Protein AF-A0A3D9C111-F1 (afdb_monomer_lite)

Secondary structure (DSSP, 8-state):
----------S------------SS-HHHHHHHHHH-HHHHHHHHHHHHHHHHHHS---HHHHHHHHHHHHHHHHHH--HHHHHHHHHHHHTHHHHHHTTTSHHHHHHHHHHHHHHHHHHHHTTT---HHHHHHHHHHHH-

Structure (mmCIF, N/CA/C/O backbone):
data_AF-A0A3D9C111-F1
#
_entry.id   AF-A0A3D9C111-F1
#
loop_
_atom_site.group_PDB
_atom_site.id
_atom_site.type_symbol
_atom_site.label_atom_id
_atom_site.label_alt_id
_atom_site.label_comp_id
_atom_site.label_asym_id
_atom_site.label_entity_id
_atom_site.label_seq_id
_atom_site.pdbx_PDB_ins_code
_atom_site.Cartn_x
_atom_site.Cartn_y
_atom_site.Cartn_z
_atom_site.occupancy
_atom_site.B_iso_or_equiv
_atom_site.auth_seq_id
_atom_site.auth_comp_id
_atom_site.auth_asym_id
_atom_site.auth_atom_id
_atom_site.pdbx_PDB_model_num
ATOM 1 N N . MET A 1 1 ? 1.706 7.505 7.720 1.00 29.81 1 MET A N 1
ATOM 2 C CA . MET A 1 1 ? 1.479 8.102 9.049 1.00 29.81 1 MET A CA 1
ATOM 3 C C . MET A 1 1 ? 2.793 7.981 9.800 1.00 29.81 1 MET A C 1
ATOM 5 O O . MET A 1 1 ? 3.227 6.867 10.049 1.00 29.81 1 MET A O 1
ATOM 9 N N . VAL A 1 2 ? 3.506 9.095 9.975 1.00 30.48 2 VAL A N 1
ATOM 10 C CA . VAL A 1 2 ? 4.795 9.136 10.681 1.00 30.48 2 VAL A CA 1
ATOM 11 C C . VAL A 1 2 ? 4.464 9.362 12.149 1.00 30.48 2 VAL A C 1
ATOM 13 O O . VAL A 1 2 ? 3.958 10.425 12.491 1.00 30.48 2 VAL A O 1
ATOM 16 N N . VAL A 1 3 ? 4.684 8.357 12.993 1.00 36.41 3 VAL A N 1
ATOM 17 C CA . VAL A 1 3 ? 4.663 8.548 14.446 1.00 36.41 3 VAL A CA 1
ATOM 18 C C . VAL A 1 3 ? 6.035 9.108 14.811 1.00 36.41 3 VAL A C 1
ATOM 20 O O . VAL A 1 3 ? 7.042 8.411 14.711 1.00 36.41 3 VAL A O 1
ATOM 23 N N . LEU A 1 4 ? 6.084 10.402 15.122 1.00 32.72 4 LEU A N 1
ATOM 24 C CA . LEU A 1 4 ? 7.260 11.042 15.699 1.00 32.72 4 LEU A CA 1
ATOM 25 C C . LEU A 1 4 ? 7.262 10.719 17.196 1.00 32.72 4 LEU A C 1
ATOM 27 O O . LEU A 1 4 ? 6.475 11.294 17.942 1.00 32.72 4 LEU A O 1
ATOM 31 N N . CYS A 1 5 ? 8.132 9.814 17.640 1.00 36.78 5 CYS A N 1
ATOM 32 C CA . CYS A 1 5 ? 8.465 9.720 19.059 1.00 36.78 5 CYS A CA 1
ATOM 33 C C . CYS A 1 5 ? 9.466 10.836 19.372 1.00 36.78 5 CYS A C 1
ATOM 35 O O . CYS A 1 5 ? 10.626 10.784 18.962 1.00 36.78 5 CYS A O 1
ATOM 37 N N . TYR A 1 6 ? 8.982 11.884 20.034 1.00 29.14 6 TYR A N 1
ATOM 38 C CA . TYR A 1 6 ? 9.796 12.970 20.564 1.00 29.14 6 TYR A CA 1
ATOM 39 C C . TYR A 1 6 ? 10.447 12.472 21.860 1.00 29.14 6 TYR A C 1
ATOM 41 O O . TYR A 1 6 ? 9.760 12.297 22.863 1.00 29.14 6 TYR A O 1
ATOM 49 N N . ASN A 1 7 ? 11.754 12.204 21.850 1.00 33.66 7 ASN A N 1
ATOM 50 C CA . ASN A 1 7 ? 12.485 11.917 23.083 1.00 33.66 7 ASN A CA 1
ATOM 51 C C . ASN A 1 7 ? 12.872 13.239 23.749 1.00 33.66 7 ASN A C 1
ATOM 53 O O . ASN A 1 7 ? 13.718 13.977 23.245 1.00 33.66 7 ASN A O 1
ATOM 57 N N . ASN A 1 8 ? 12.254 13.522 24.894 1.00 39.31 8 ASN A N 1
ATOM 58 C CA . ASN A 1 8 ? 12.744 14.527 25.827 1.00 39.31 8 ASN A CA 1
ATOM 59 C C . ASN A 1 8 ? 13.981 13.969 26.541 1.00 39.31 8 ASN A C 1
ATOM 61 O O . ASN A 1 8 ? 13.885 13.157 27.458 1.00 39.31 8 ASN A O 1
ATOM 65 N N . SER A 1 9 ? 15.160 14.412 26.120 1.00 31.44 9 SER A N 1
ATOM 66 C CA . SER A 1 9 ? 16.384 14.350 26.919 1.00 31.44 9 SER A CA 1
ATOM 67 C C . SER A 1 9 ? 17.125 15.673 26.713 1.00 31.44 9 SER A C 1
ATOM 69 O O . SER A 1 9 ? 17.350 16.062 25.564 1.00 31.44 9 SER A O 1
ATOM 71 N N . PRO A 1 10 ? 17.452 16.421 27.781 1.00 39.56 10 PRO A N 1
ATOM 72 C CA . PRO A 1 10 ? 18.010 17.752 27.651 1.00 39.56 10 PRO A CA 1
ATOM 73 C C . PRO A 1 10 ? 19.509 17.605 27.426 1.00 39.56 10 PRO A C 1
ATOM 75 O O . PRO A 1 10 ? 20.239 17.317 28.365 1.00 39.56 10 PRO A O 1
ATOM 78 N N . THR A 1 11 ? 19.967 17.728 26.183 1.00 35.84 11 THR A N 1
ATOM 79 C CA . THR A 1 11 ? 21.248 18.355 25.798 1.00 35.84 11 THR A CA 1
ATOM 80 C C . THR A 1 11 ? 21.553 18.076 24.326 1.00 35.84 11 THR A C 1
ATOM 82 O O . THR A 1 11 ? 21.422 16.958 23.844 1.00 35.84 11 THR A O 1
ATOM 85 N N . SER A 1 12 ? 22.029 19.120 23.640 1.00 29.19 12 SER A N 1
ATOM 86 C CA . SER A 1 12 ? 22.631 19.098 22.300 1.00 29.19 12 SER A CA 1
ATOM 87 C C . SER A 1 12 ? 21.677 18.969 21.101 1.00 29.19 12 SER A C 1
ATOM 89 O O . SER A 1 12 ? 21.315 17.897 20.621 1.00 29.19 12 SER A O 1
ATOM 91 N N . PHE A 1 13 ? 21.332 20.142 20.569 1.00 41.03 13 PHE A N 1
ATOM 92 C CA . PHE A 1 13 ? 20.738 20.365 19.256 1.00 41.03 13 PHE A CA 1
ATOM 93 C C . PHE A 1 13 ? 21.649 19.791 18.153 1.00 41.03 13 PHE A C 1
ATOM 95 O O . PHE A 1 13 ? 22.727 20.312 17.870 1.00 41.03 13 PHE A O 1
ATOM 102 N N . SER A 1 14 ? 21.207 18.739 17.470 1.00 29.94 14 SER A N 1
ATOM 103 C CA . SER A 1 14 ? 21.714 18.405 16.139 1.00 29.94 14 SER A CA 1
ATOM 104 C C . SER A 1 14 ? 20.597 17.807 15.300 1.00 29.94 14 SER A C 1
ATOM 106 O O . SER A 1 14 ? 20.197 16.658 15.467 1.00 29.94 14 SER A O 1
ATOM 108 N N . HIS A 1 15 ? 20.091 18.633 14.382 1.00 37.97 15 HIS A N 1
ATOM 109 C CA . HIS A 1 15 ? 19.157 18.265 13.325 1.00 37.97 15 HIS A CA 1
ATOM 110 C C . HIS A 1 15 ? 19.747 17.131 12.477 1.00 37.97 15 HIS A C 1
ATOM 112 O O . HIS A 1 15 ? 20.460 17.360 11.500 1.00 37.97 15 HIS A O 1
ATOM 118 N N . ARG A 1 16 ? 19.427 15.885 12.820 1.00 33.41 16 ARG A N 1
ATOM 119 C CA . ARG A 1 16 ? 19.636 14.750 11.927 1.00 33.41 16 ARG A CA 1
ATOM 120 C C . ARG A 1 16 ? 18.339 13.961 11.825 1.00 33.41 16 ARG A C 1
ATOM 122 O O . ARG A 1 16 ? 18.046 13.093 12.637 1.00 33.41 16 ARG A O 1
ATOM 129 N N . LEU A 1 17 ? 17.562 14.307 10.797 1.00 34.00 17 LEU A N 1
ATOM 130 C CA . LEU A 1 17 ? 16.403 13.561 10.310 1.00 34.00 17 LEU A CA 1
ATOM 131 C C . LEU A 1 17 ? 16.852 12.151 9.904 1.00 34.00 17 LEU A C 1
ATOM 133 O O . LEU A 1 17 ? 17.206 11.900 8.752 1.00 34.00 17 LEU A O 1
ATOM 137 N N . PHE A 1 18 ? 16.870 11.224 10.855 1.00 32.41 18 PHE A N 1
ATOM 138 C CA . PHE A 1 18 ? 17.082 9.817 10.556 1.00 32.41 18 PHE A CA 1
ATOM 139 C C . PHE A 1 18 ? 15.758 9.181 10.138 1.00 32.41 18 PHE A C 1
ATOM 141 O O . PHE A 1 18 ? 14.947 8.741 10.945 1.00 32.41 18 PHE A O 1
ATOM 148 N N . TYR A 1 19 ? 15.556 9.132 8.824 1.00 33.22 19 TYR A N 1
ATOM 149 C CA . TYR A 1 19 ? 14.533 8.322 8.179 1.00 33.22 19 TYR A CA 1
ATOM 150 C C . TYR A 1 19 ? 14.951 6.848 8.250 1.00 33.22 19 TYR A C 1
ATOM 152 O O . TYR A 1 19 ? 15.648 6.361 7.362 1.00 33.22 19 TYR A O 1
ATOM 160 N N . LYS A 1 20 ? 14.583 6.143 9.323 1.00 42.34 20 LYS A N 1
ATOM 161 C CA . LYS A 1 20 ? 14.673 4.677 9.409 1.00 42.34 20 LYS A CA 1
ATOM 162 C C . LYS A 1 20 ? 13.802 4.169 10.555 1.00 42.34 20 LYS A C 1
ATOM 164 O O . LYS A 1 20 ? 14.127 4.401 11.710 1.00 42.34 20 LYS A O 1
ATOM 169 N N . SER A 1 21 ? 12.756 3.411 10.241 1.00 36.97 21 SER A N 1
ATOM 170 C CA . SER A 1 21 ? 12.213 2.434 11.189 1.00 36.97 21 SER A CA 1
ATOM 171 C C . SER A 1 21 ? 11.437 1.329 10.465 1.00 36.97 21 SER A C 1
ATOM 173 O O . SER A 1 21 ? 10.218 1.333 10.324 1.00 36.97 21 SER A O 1
ATOM 175 N N . THR A 1 22 ? 12.170 0.304 10.032 1.00 36.31 22 THR A N 1
ATOM 176 C CA . THR A 1 22 ? 11.692 -1.071 10.199 1.00 36.31 22 THR A CA 1
ATOM 177 C C . THR A 1 22 ? 11.622 -1.318 11.702 1.00 36.31 22 THR A C 1
ATOM 179 O O . THR A 1 22 ? 12.642 -1.542 12.346 1.00 36.31 22 THR A O 1
ATOM 182 N N . ILE A 1 23 ? 10.427 -1.186 12.276 1.00 49.59 23 ILE A N 1
ATOM 183 C CA . ILE A 1 23 ? 10.169 -1.462 13.691 1.00 49.59 23 ILE A CA 1
ATOM 184 C C . ILE A 1 23 ? 10.138 -2.984 13.859 1.00 49.59 23 ILE A C 1
ATOM 186 O O . ILE A 1 23 ? 9.086 -3.611 13.803 1.00 49.59 23 ILE A O 1
ATOM 190 N N . SER A 1 24 ? 11.317 -3.584 13.983 1.00 35.06 24 SER A N 1
ATOM 191 C CA . SER A 1 24 ? 11.503 -4.915 14.572 1.00 35.06 24 SER A CA 1
ATOM 192 C C . SER A 1 24 ? 12.234 -4.841 15.916 1.00 35.06 24 SER A C 1
ATOM 194 O O . SER A 1 24 ? 12.381 -5.859 16.577 1.00 35.06 24 SER A O 1
ATOM 196 N N . SER A 1 25 ? 12.680 -3.650 16.338 1.00 37.88 25 SER A N 1
ATOM 197 C CA . SER A 1 25 ? 13.534 -3.450 17.517 1.00 37.88 25 SER A CA 1
ATOM 198 C C . SER A 1 25 ? 12.877 -2.706 18.692 1.00 37.88 25 SER A C 1
ATOM 200 O O . SER A 1 25 ? 13.596 -2.279 19.583 1.00 37.88 25 SER A O 1
ATOM 202 N N . TYR A 1 26 ? 11.546 -2.548 18.733 1.00 43.97 26 TYR A N 1
ATOM 203 C CA . TYR A 1 26 ? 10.848 -1.835 19.824 1.00 43.97 26 TYR A CA 1
ATOM 204 C C . TYR A 1 26 ? 9.562 -2.552 20.278 1.00 43.97 26 TYR A C 1
ATOM 206 O O . TYR A 1 26 ? 8.499 -1.946 20.327 1.00 43.97 26 TYR A O 1
ATOM 214 N N . SER A 1 27 ? 9.605 -3.861 20.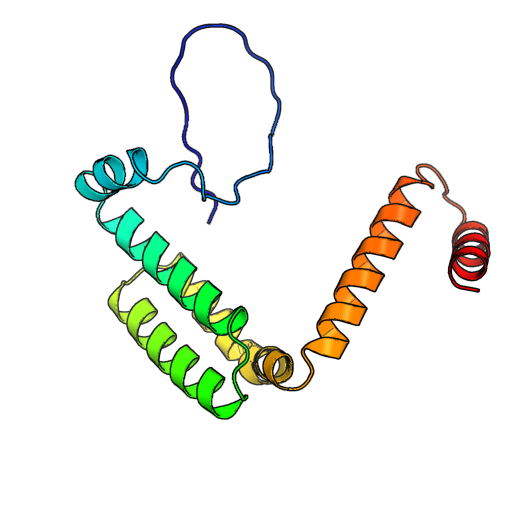556 1.00 52.25 27 SER A N 1
ATOM 215 C CA . SER A 1 27 ? 8.386 -4.584 20.976 1.00 52.25 27 SER A CA 1
ATOM 216 C C . SER A 1 27 ? 7.948 -4.269 22.414 1.00 52.25 27 SER A C 1
ATOM 218 O O . SER A 1 27 ? 6.760 -4.353 22.708 1.00 52.25 27 SER A O 1
ATOM 220 N N . PHE A 1 28 ? 8.872 -3.877 23.299 1.00 43.81 28 PHE A N 1
ATOM 221 C CA . PHE A 1 28 ? 8.566 -3.624 24.712 1.00 43.81 28 PHE A CA 1
ATOM 222 C C . PHE A 1 28 ? 7.901 -2.252 24.952 1.00 43.81 28 PHE A C 1
ATOM 224 O O . PHE A 1 28 ? 6.964 -2.156 25.741 1.00 43.81 28 PHE A O 1
ATOM 231 N N . ASP A 1 29 ? 8.295 -1.214 24.205 1.00 57.19 29 ASP A N 1
ATOM 232 C CA . ASP A 1 29 ? 7.780 0.158 24.385 1.00 57.19 29 ASP A CA 1
ATOM 233 C C . ASP A 1 29 ? 6.397 0.393 23.754 1.00 57.19 29 ASP A C 1
ATOM 235 O O . ASP A 1 29 ? 5.644 1.267 24.190 1.00 57.19 29 ASP A O 1
ATOM 239 N N . CYS A 1 30 ? 6.020 -0.391 22.738 1.00 63.09 30 CYS A N 1
ATOM 240 C CA . CYS A 1 30 ? 4.730 -0.218 22.067 1.00 63.09 30 CYS A CA 1
ATOM 241 C C . CYS A 1 30 ? 3.537 -0.571 22.970 1.00 63.09 30 CYS A C 1
ATOM 243 O O . CYS A 1 30 ? 2.510 0.094 22.881 1.00 63.09 30 CYS A O 1
ATOM 245 N N . ASN A 1 31 ? 3.670 -1.552 23.871 1.00 67.62 31 ASN A N 1
ATOM 246 C CA . ASN A 1 31 ? 2.564 -1.971 24.743 1.00 67.62 31 ASN A CA 1
ATOM 247 C C . ASN A 1 31 ? 2.168 -0.879 25.749 1.00 67.62 31 ASN A C 1
ATOM 249 O O . ASN A 1 31 ? 0.980 -0.638 25.965 1.00 67.62 31 ASN A O 1
ATOM 253 N N . ILE A 1 32 ? 3.147 -0.171 26.323 1.00 73.81 32 ILE A N 1
ATOM 254 C CA . ILE A 1 32 ? 2.891 0.952 27.241 1.00 73.81 32 ILE A CA 1
ATOM 255 C C . ILE A 1 32 ? 2.208 2.098 26.482 1.00 73.81 32 ILE A C 1
ATOM 257 O O . ILE A 1 32 ? 1.226 2.667 26.959 1.00 73.81 32 ILE A O 1
ATOM 261 N N . LEU A 1 33 ? 2.681 2.390 25.266 1.00 75.56 33 LEU A N 1
ATOM 262 C CA . LEU A 1 33 ? 2.121 3.436 24.413 1.00 75.56 33 LEU A CA 1
ATOM 263 C C . LEU A 1 33 ? 0.665 3.141 24.015 1.00 75.56 33 LEU A C 1
ATOM 265 O O . LEU A 1 33 ? -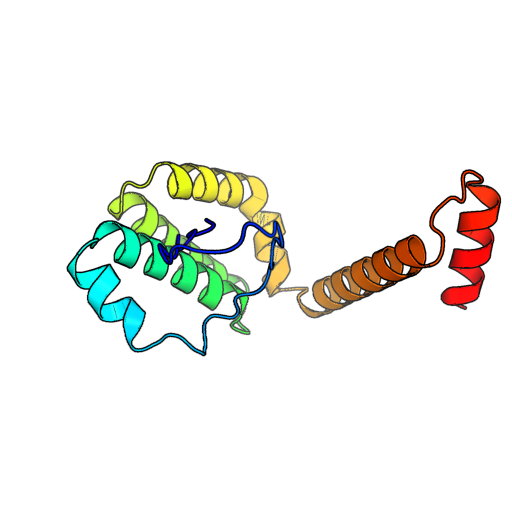0.179 4.031 24.061 1.00 75.56 33 LEU A O 1
ATOM 269 N N . PHE A 1 34 ? 0.356 1.897 23.650 1.00 81.94 34 PHE A N 1
ATOM 270 C CA . PHE A 1 34 ? -0.997 1.476 23.275 1.00 81.94 34 PHE A CA 1
ATOM 271 C C . PHE A 1 34 ? -1.956 1.441 24.465 1.00 81.94 34 PHE A C 1
ATOM 273 O O . PHE A 1 34 ? -3.120 1.802 24.315 1.00 81.94 34 PHE A O 1
ATOM 280 N N . THR A 1 35 ? -1.445 1.144 25.664 1.00 78.88 35 THR A N 1
ATOM 281 C CA . THR A 1 35 ? -2.225 1.254 26.907 1.00 78.88 35 THR A CA 1
ATOM 282 C C . THR A 1 35 ? -2.680 2.697 27.157 1.00 78.88 35 THR A C 1
ATOM 284 O O . THR A 1 35 ? -3.798 2.923 27.610 1.00 78.88 35 THR A O 1
ATOM 287 N N . GLN A 1 36 ? -1.837 3.686 26.841 1.00 81.12 36 GLN A N 1
ATOM 288 C CA . GLN A 1 36 ? -2.162 5.105 27.025 1.00 81.12 36 GLN A CA 1
ATOM 289 C C . GLN A 1 36 ? -2.957 5.704 25.854 1.00 81.12 36 GLN A C 1
ATOM 291 O O . GLN A 1 36 ? -3.755 6.618 26.057 1.00 81.12 36 GLN A O 1
ATOM 296 N N . TYR A 1 37 ? -2.763 5.195 24.635 1.00 82.62 37 TYR A N 1
ATOM 297 C CA . TYR A 1 37 ? -3.345 5.742 23.409 1.00 82.62 37 TYR A CA 1
ATOM 298 C C . TYR A 1 37 ? -3.949 4.637 22.532 1.00 82.62 37 TYR A C 1
ATOM 300 O O . TYR A 1 37 ? -3.362 4.211 21.533 1.00 82.62 37 TYR A O 1
ATOM 308 N N . SER A 1 38 ? -5.171 4.217 22.859 1.00 84.81 38 SER A N 1
ATOM 309 C CA . SER A 1 38 ? -5.894 3.157 22.134 1.00 84.81 38 SER A CA 1
ATOM 310 C C . SER A 1 38 ? -6.166 3.488 20.657 1.00 84.81 38 SER A C 1
ATOM 312 O O . SER A 1 38 ? -6.226 2.602 19.804 1.00 84.81 38 SER A O 1
ATOM 314 N N . ASP A 1 39 ? -6.271 4.770 20.305 1.00 79.31 39 ASP A N 1
ATOM 315 C CA . ASP A 1 39 ? -6.431 5.195 18.911 1.00 79.31 39 ASP A CA 1
ATOM 316 C C . ASP A 1 39 ? -5.160 4.975 18.077 1.00 79.31 39 ASP A C 1
ATOM 318 O O . ASP A 1 39 ? -5.242 4.651 16.888 1.00 79.31 39 ASP A O 1
ATOM 322 N N . LEU A 1 40 ? -3.976 5.099 18.690 1.00 84.06 40 LEU A N 1
ATOM 323 C CA . LEU A 1 40 ? -2.708 4.806 18.017 1.00 84.06 40 LEU A CA 1
ATOM 324 C C . LEU A 1 40 ? -2.560 3.311 17.746 1.00 84.06 40 LEU A C 1
ATOM 326 O O . LEU A 1 40 ? -2.096 2.938 16.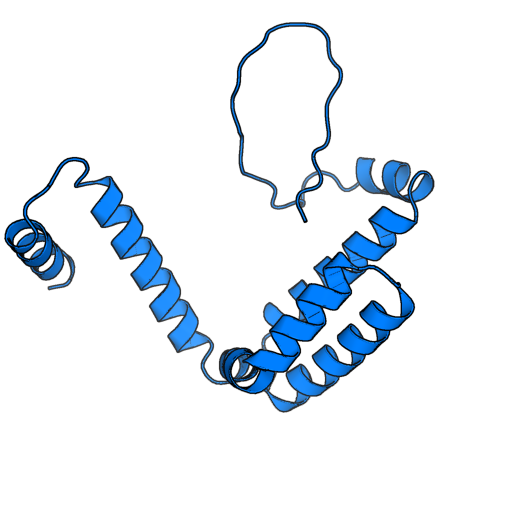669 1.00 84.06 40 LEU A O 1
ATOM 330 N N . GLU A 1 41 ? -2.998 2.469 18.679 1.00 83.44 41 GLU A N 1
ATOM 331 C CA . GLU A 1 41 ? -3.034 1.017 18.505 1.00 83.44 41 GLU A CA 1
ATOM 332 C C . GLU A 1 41 ? -3.929 0.624 17.320 1.00 83.44 41 GLU A C 1
ATOM 334 O O . GLU A 1 41 ? -3.495 -0.079 16.403 1.00 83.44 41 GLU A O 1
ATOM 339 N N . LYS A 1 42 ? -5.153 1.165 17.253 1.00 86.50 42 LYS A N 1
ATOM 340 C CA . LYS A 1 42 ? -6.061 0.938 16.115 1.00 86.50 42 LYS A CA 1
ATOM 341 C C . LYS A 1 42 ? -5.446 1.402 14.794 1.00 86.50 42 LYS A C 1
ATOM 343 O O . LYS A 1 42 ? -5.467 0.666 13.807 1.00 86.50 42 LYS A O 1
ATOM 348 N N . ALA A 1 43 ? -4.866 2.602 14.757 1.00 85.56 43 ALA A N 1
ATOM 349 C CA . ALA A 1 43 ? -4.206 3.130 13.563 1.00 85.56 43 ALA A CA 1
ATOM 350 C C . ALA A 1 43 ? -3.001 2.272 13.129 1.00 85.56 43 ALA A C 1
ATOM 352 O O . ALA A 1 43 ? -2.769 2.070 11.928 1.00 85.56 43 ALA A O 1
ATOM 353 N N . TYR A 1 44 ? -2.248 1.736 14.093 1.00 86.12 44 TYR A N 1
ATOM 354 C CA . TYR A 1 44 ? -1.160 0.799 13.846 1.00 86.12 44 TYR A CA 1
ATOM 355 C C . TYR A 1 44 ? -1.684 -0.494 13.215 1.00 86.12 44 TYR A C 1
ATOM 357 O O . TYR A 1 44 ? -1.203 -0.881 12.148 1.00 86.12 44 TYR A O 1
ATOM 365 N N . HIS A 1 45 ? -2.720 -1.107 13.794 1.00 89.12 45 HIS A N 1
ATOM 366 C CA . HIS A 1 45 ? -3.320 -2.330 13.259 1.00 89.12 45 HIS A CA 1
ATOM 367 C C . HIS A 1 45 ? -3.901 -2.150 11.857 1.00 89.12 45 HIS A C 1
ATOM 369 O O . HIS A 1 45 ? -3.705 -3.018 11.008 1.00 89.12 45 HIS A O 1
ATOM 375 N N . LEU A 1 46 ? -4.537 -1.014 11.564 1.00 88.69 46 LEU A N 1
ATOM 376 C CA . LEU A 1 46 ? -5.000 -0.706 10.208 1.00 88.69 46 LEU A CA 1
ATOM 377 C C . LEU A 1 46 ? -3.835 -0.611 9.217 1.00 88.69 46 LEU A C 1
ATOM 379 O O . LEU A 1 46 ? -3.922 -1.124 8.100 1.00 88.69 46 LEU A O 1
ATOM 383 N N . THR A 1 47 ? -2.732 0.024 9.615 1.00 88.56 47 THR A N 1
ATOM 384 C CA . THR A 1 47 ? -1.537 0.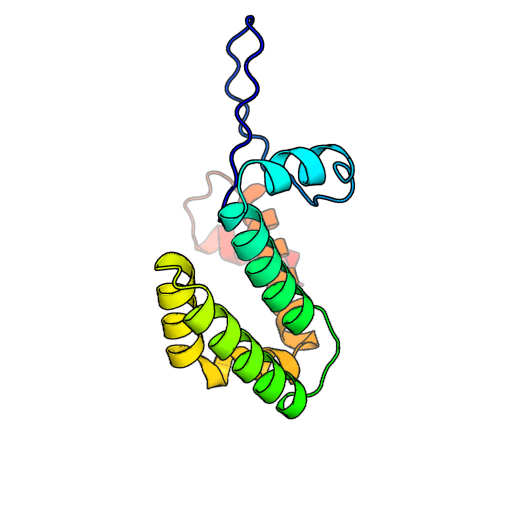149 8.768 1.00 88.56 47 THR A CA 1
ATOM 385 C C . THR A 1 47 ? -0.889 -1.212 8.522 1.00 88.56 47 THR A C 1
ATOM 387 O O . THR A 1 47 ? -0.551 -1.546 7.384 1.00 88.56 47 THR A O 1
ATOM 390 N N . ASP A 1 48 ? -0.738 -2.014 9.574 1.00 86.69 48 ASP A N 1
ATOM 391 C CA . ASP A 1 48 ? -0.155 -3.351 9.500 1.00 86.69 48 ASP A CA 1
ATOM 392 C C . ASP A 1 48 ? -1.049 -4.330 8.720 1.00 86.69 48 ASP A C 1
ATOM 394 O O . ASP A 1 48 ? -0.555 -5.126 7.920 1.00 86.69 48 ASP A O 1
ATOM 398 N N . GLY A 1 49 ? -2.372 -4.218 8.856 1.00 89.19 49 GLY A N 1
ATOM 399 C CA . GLY A 1 49 ? -3.344 -4.967 8.062 1.00 89.19 49 GLY A CA 1
ATOM 400 C C . GLY A 1 49 ? -3.183 -4.698 6.566 1.00 89.19 49 GLY A C 1
ATOM 401 O O . GLY A 1 49 ? -3.013 -5.636 5.784 1.00 89.19 49 GLY A O 1
ATOM 402 N N . LEU A 1 50 ? -3.124 -3.423 6.166 1.00 91.44 50 LEU A N 1
ATOM 403 C CA . LEU A 1 50 ? -2.880 -3.049 4.770 1.00 91.44 50 LEU A CA 1
ATOM 404 C C . LEU A 1 50 ? -1.528 -3.578 4.280 1.00 91.44 50 LEU A C 1
ATOM 406 O O . LEU A 1 50 ? -1.433 -4.161 3.200 1.00 91.44 50 LEU A O 1
ATOM 410 N N . LYS A 1 51 ? -0.481 -3.429 5.097 1.00 89.31 51 LYS A N 1
ATOM 411 C CA . LYS A 1 51 ? 0.860 -3.943 4.814 1.00 89.31 51 LYS A CA 1
ATOM 412 C C . LYS A 1 51 ? 0.825 -5.449 4.531 1.00 89.31 51 LYS A C 1
ATOM 414 O O . LYS A 1 51 ? 1.326 -5.889 3.496 1.00 89.31 51 LYS A O 1
ATOM 419 N N . LYS A 1 52 ? 0.206 -6.242 5.408 1.00 88.94 52 LYS A N 1
ATOM 420 C CA . LYS A 1 52 ? 0.086 -7.701 5.260 1.00 88.94 52 LYS A CA 1
ATOM 421 C C . LYS A 1 52 ? -0.569 -8.098 3.938 1.00 88.94 52 LYS A C 1
ATOM 423 O O . LYS A 1 52 ? -0.075 -9.021 3.292 1.00 88.94 52 LYS A O 1
ATOM 428 N N . ILE A 1 53 ? -1.603 -7.373 3.499 1.00 91.19 53 ILE A N 1
ATOM 429 C CA . ILE A 1 53 ? -2.270 -7.624 2.212 1.00 91.19 53 ILE A CA 1
ATOM 430 C C . ILE A 1 53 ? -1.273 -7.530 1.053 1.00 91.19 53 ILE A C 1
ATOM 432 O O . ILE A 1 53 ? -1.219 -8.444 0.237 1.00 91.19 53 ILE A O 1
ATOM 436 N N . TYR A 1 54 ? -0.455 -6.475 0.998 1.00 86.31 54 TYR A N 1
ATOM 437 C CA . TYR A 1 54 ? 0.522 -6.292 -0.082 1.00 86.31 54 TYR A CA 1
ATOM 438 C C . TYR A 1 54 ? 1.713 -7.244 0.013 1.00 86.31 54 TYR A C 1
ATOM 440 O O . TYR A 1 54 ? 2.181 -7.744 -1.007 1.00 86.31 54 TYR A O 1
ATOM 448 N N . TYR A 1 55 ? 2.225 -7.520 1.213 1.00 85.62 55 TYR A N 1
ATOM 449 C CA . TYR A 1 55 ? 3.417 -8.357 1.346 1.00 85.62 55 TYR A CA 1
ATOM 450 C C . TYR A 1 55 ? 3.152 -9.830 1.045 1.00 85.62 55 TYR A C 1
ATOM 452 O O . TYR A 1 55 ? 4.049 -10.497 0.533 1.00 85.62 55 TYR A O 1
ATOM 460 N N . GLN A 1 56 ? 1.939 -10.325 1.273 1.00 84.69 56 GLN A N 1
ATOM 461 C CA . GLN A 1 56 ? 1.612 -11.722 1.015 1.00 84.69 56 GLN A CA 1
ATOM 462 C C . GLN A 1 56 ? 1.522 -12.026 -0.487 1.00 84.69 56 GLN A C 1
ATOM 464 O O . GLN A 1 56 ? 1.019 -11.227 -1.278 1.00 84.69 56 GLN A O 1
ATOM 469 N N . ASN A 1 57 ? 2.016 -13.202 -0.882 1.00 86.62 57 ASN A N 1
ATOM 470 C CA . ASN A 1 57 ? 1.929 -13.681 -2.259 1.00 86.62 57 ASN A CA 1
ATOM 471 C C . ASN A 1 57 ? 0.557 -14.325 -2.500 1.00 86.62 57 ASN A C 1
ATOM 473 O O . ASN A 1 57 ? 0.393 -15.535 -2.368 1.00 86.62 57 ASN A O 1
ATOM 477 N N . ILE A 1 58 ? -0.442 -13.490 -2.777 1.00 88.94 58 ILE A N 1
ATOM 478 C CA . ILE A 1 58 ? -1.834 -13.901 -2.976 1.00 88.94 58 ILE A CA 1
ATOM 479 C C . ILE A 1 58 ? -2.336 -13.540 -4.367 1.00 88.94 58 ILE A C 1
ATOM 481 O O . ILE A 1 58 ? -1.919 -12.546 -4.961 1.00 88.94 58 ILE A O 1
ATOM 485 N N . ILE A 1 59 ? -3.287 -14.334 -4.858 1.00 90.69 59 ILE A N 1
ATOM 486 C CA . ILE A 1 59 ? -3.974 -14.070 -6.121 1.00 90.69 59 ILE A CA 1
ATOM 487 C C . ILE A 1 59 ? -4.897 -12.848 -6.012 1.00 90.69 59 ILE A C 1
ATOM 489 O O . ILE A 1 59 ? -5.402 -12.510 -4.938 1.00 90.69 59 ILE A O 1
ATOM 493 N N . LYS A 1 60 ? -5.157 -12.205 -7.156 1.00 91.44 60 LYS A N 1
ATOM 494 C CA . LYS A 1 60 ? -5.938 -10.961 -7.261 1.00 91.44 60 LYS A CA 1
ATOM 495 C C . LYS A 1 60 ? -7.325 -11.041 -6.606 1.00 91.44 60 LYS A C 1
ATOM 497 O O . LYS A 1 60 ? -7.722 -10.082 -5.954 1.00 91.44 60 LYS A O 1
ATOM 502 N N . SER A 1 61 ? -8.035 -12.164 -6.730 1.00 93.06 61 SER A N 1
ATOM 503 C CA . SER A 1 61 ? -9.354 -12.357 -6.102 1.00 93.06 61 SER A CA 1
ATOM 504 C C . SER A 1 61 ? -9.279 -12.355 -4.571 1.00 93.06 61 SER A C 1
ATOM 506 O O . SER A 1 61 ? -10.055 -11.668 -3.918 1.00 93.06 61 SER A O 1
ATOM 508 N N . VAL A 1 62 ? -8.290 -13.037 -3.988 1.00 93.56 62 VAL A N 1
ATOM 509 C CA . VAL A 1 62 ? -8.067 -13.046 -2.531 1.00 93.56 62 VAL A CA 1
ATOM 510 C C . VAL A 1 62 ? -7.661 -11.656 -2.033 1.00 93.56 62 VAL A C 1
ATOM 512 O O . VAL A 1 62 ? -8.109 -11.221 -0.972 1.00 93.56 62 VAL A O 1
ATOM 515 N N . ALA A 1 63 ? -6.851 -10.925 -2.805 1.00 93.56 63 ALA A N 1
ATOM 516 C CA . ALA A 1 63 ? -6.493 -9.544 -2.487 1.00 93.56 63 ALA A CA 1
ATOM 517 C C . ALA A 1 63 ? -7.711 -8.605 -2.499 1.00 93.56 63 ALA A C 1
ATOM 519 O O . ALA A 1 63 ? -7.829 -7.766 -1.606 1.00 93.56 63 ALA A O 1
ATOM 520 N N . MET A 1 64 ? -8.641 -8.774 -3.451 1.00 94.31 64 MET A N 1
ATOM 521 C CA . MET A 1 64 ? -9.905 -8.023 -3.485 1.00 94.31 64 MET A CA 1
ATOM 522 C C . MET A 1 64 ? -10.708 -8.225 -2.200 1.00 94.31 64 MET A C 1
ATOM 524 O O . MET A 1 64 ? -11.084 -7.247 -1.556 1.00 94.31 64 MET A O 1
ATOM 528 N N . THR A 1 65 ? -10.918 -9.482 -1.794 1.00 96.31 65 THR A N 1
ATOM 529 C CA . THR A 1 65 ? -11.667 -9.818 -0.576 1.00 96.31 65 THR A CA 1
ATOM 530 C C . THR A 1 65 ? -11.009 -9.222 0.665 1.00 96.31 65 THR A C 1
ATOM 532 O O . THR A 1 65 ? -11.679 -8.615 1.497 1.00 96.31 65 THR A O 1
ATOM 535 N N . ARG A 1 66 ? -9.682 -9.319 0.785 1.00 95.50 66 ARG A N 1
ATOM 536 C CA . ARG A 1 66 ? -8.958 -8.762 1.937 1.00 95.50 66 ARG A CA 1
ATOM 537 C C . ARG A 1 66 ? -8.978 -7.239 1.980 1.00 95.50 66 ARG A C 1
ATOM 539 O O . ARG A 1 66 ? -9.111 -6.678 3.062 1.00 95.50 66 ARG A O 1
ATOM 546 N N . LEU A 1 67 ? -8.897 -6.571 0.828 1.00 95.69 67 LEU A N 1
ATOM 547 C CA . LEU A 1 67 ? -9.080 -5.120 0.752 1.00 95.69 67 LEU A CA 1
ATOM 548 C C . LEU A 1 67 ? -10.500 -4.712 1.151 1.00 95.69 67 LEU A C 1
ATOM 550 O O . LEU A 1 67 ? -10.655 -3.707 1.834 1.00 95.69 67 LEU A O 1
ATOM 554 N N . ALA A 1 68 ? -11.519 -5.493 0.783 1.00 96.19 68 ALA A N 1
ATOM 555 C CA . ALA A 1 68 ? -12.895 -5.232 1.200 1.00 96.19 68 ALA A CA 1
ATOM 556 C C . ALA A 1 68 ? -13.065 -5.342 2.725 1.00 96.19 68 ALA A C 1
ATOM 558 O O . ALA A 1 68 ? -13.677 -4.465 3.334 1.00 96.19 68 ALA A O 1
ATOM 559 N N . HIS A 1 69 ? -12.469 -6.359 3.358 1.00 96.88 69 HIS A N 1
ATOM 560 C CA . HIS A 1 69 ? -12.431 -6.450 4.822 1.00 96.88 69 HIS A CA 1
ATOM 561 C C . HIS A 1 69 ? -11.704 -5.257 5.446 1.00 96.88 69 HIS A C 1
ATOM 563 O O . HIS A 1 69 ? -12.251 -4.600 6.324 1.00 96.88 69 HIS A O 1
ATOM 569 N N . TRP A 1 70 ? -10.534 -4.899 4.920 1.00 96.44 70 TRP A N 1
ATOM 570 C CA . TRP A 1 70 ? -9.788 -3.745 5.414 1.00 96.44 70 TRP A CA 1
ATOM 571 C C . TRP A 1 70 ? -10.563 -2.424 5.260 1.00 96.44 70 TRP A C 1
ATOM 573 O O . TRP A 1 70 ? -10.508 -1.568 6.138 1.00 96.44 70 TRP A O 1
ATOM 583 N N . PHE A 1 71 ? -11.337 -2.245 4.183 1.00 96.44 71 PHE A N 1
ATOM 584 C CA . PHE A 1 71 ? -12.217 -1.081 4.025 1.00 96.44 71 PHE A CA 1
ATOM 585 C C . PHE A 1 71 ? -13.293 -1.013 5.104 1.00 96.44 71 PHE A C 1
ATOM 587 O O . PHE A 1 71 ? -13.537 0.074 5.626 1.00 96.44 71 PHE A O 1
ATOM 594 N N . LYS A 1 72 ? -13.890 -2.155 5.462 1.00 96.56 72 LYS A N 1
ATOM 595 C CA . LYS A 1 72 ? -14.847 -2.243 6.568 1.00 96.56 72 LYS A CA 1
ATOM 596 C C . LYS A 1 72 ? -14.190 -1.838 7.889 1.00 96.56 72 LYS A C 1
ATOM 598 O O . LYS A 1 72 ? -14.756 -1.027 8.615 1.00 96.56 72 LYS A O 1
ATOM 603 N N . ASP A 1 73 ? -12.981 -2.324 8.159 1.00 94.62 73 ASP A N 1
ATOM 604 C CA . ASP A 1 73 ? -12.240 -1.990 9.382 1.00 94.62 73 ASP A CA 1
ATOM 605 C C . ASP A 1 73 ? -11.908 -0.488 9.449 1.00 94.62 73 ASP A C 1
ATOM 607 O O . ASP A 1 73 ? -12.034 0.144 10.497 1.00 94.62 73 ASP A O 1
ATOM 611 N N . VAL A 1 74 ? -11.541 0.122 8.315 1.00 94.25 74 VAL A N 1
ATOM 612 C CA . VAL A 1 74 ? -11.294 1.570 8.212 1.00 94.25 74 VAL A CA 1
ATOM 613 C C . VAL A 1 74 ? -12.553 2.390 8.487 1.00 94.25 74 VAL A C 1
ATOM 615 O O . VAL A 1 74 ? -12.472 3.424 9.151 1.00 94.25 74 VAL A O 1
ATOM 618 N N . GLU A 1 75 ? -13.706 1.962 7.972 1.00 93.75 75 GLU A N 1
ATOM 619 C CA . GLU A 1 75 ? -14.982 2.641 8.221 1.00 93.75 75 GLU A CA 1
ATOM 620 C C . GLU A 1 75 ? -15.392 2.541 9.690 1.00 93.75 75 GLU A C 1
ATOM 622 O O . GLU A 1 75 ? -15.783 3.548 10.277 1.00 93.75 75 GLU A O 1
ATOM 627 N N . GLN A 1 76 ? -15.214 1.370 10.305 1.00 93.75 76 GLN A N 1
ATOM 628 C CA . GLN A 1 76 ? -15.484 1.159 11.728 1.00 93.75 76 GLN A CA 1
ATOM 629 C C . GLN A 1 76 ? -14.555 1.971 12.635 1.00 93.75 76 GLN A C 1
ATOM 631 O O . GLN A 1 76 ? -14.983 2.456 13.679 1.00 93.75 76 GLN A O 1
ATOM 636 N N . ALA A 1 77 ? -13.294 2.150 12.242 1.00 91.25 77 ALA A N 1
ATOM 637 C CA . ALA A 1 77 ? -12.327 2.905 13.028 1.00 91.25 77 ALA A CA 1
ATOM 638 C C . ALA A 1 77 ? -12.537 4.431 12.984 1.00 91.25 77 ALA A C 1
ATOM 640 O O . ALA A 1 77 ? -12.009 5.140 13.835 1.00 91.25 77 ALA A O 1
ATOM 641 N N . GLY A 1 78 ? -13.269 4.963 11.997 1.00 91.00 78 GLY A N 1
ATOM 642 C CA . GLY A 1 78 ? -13.668 6.377 11.954 1.00 91.00 78 GLY A CA 1
ATOM 643 C C . GLY A 1 78 ? -12.549 7.394 11.667 1.00 91.00 78 GLY A C 1
ATOM 644 O O . GLY A 1 78 ? -12.791 8.602 11.675 1.00 91.00 78 GLY A O 1
ATOM 645 N N . PHE A 1 79 ? -11.322 6.960 11.369 1.00 87.31 79 PHE A N 1
ATOM 646 C CA . PHE A 1 79 ? -10.208 7.876 11.112 1.00 87.31 79 PHE A CA 1
ATOM 647 C C . PHE A 1 79 ? -10.317 8.581 9.751 1.00 87.31 79 PHE A C 1
ATOM 649 O O . PHE A 1 79 ? -10.273 7.956 8.686 1.00 87.31 79 PHE A O 1
ATOM 656 N N . LYS A 1 80 ? -10.330 9.922 9.760 1.00 88.75 80 LYS A N 1
ATOM 657 C CA . LYS A 1 80 ? -10.378 10.748 8.536 1.00 88.75 80 LYS A CA 1
ATOM 658 C C . LYS A 1 80 ? -9.212 10.475 7.577 1.00 88.75 80 LYS A C 1
ATOM 660 O O . LYS A 1 80 ? -9.415 10.414 6.367 1.00 88.75 80 LYS A O 1
ATOM 665 N N . SER A 1 81 ? -8.001 10.288 8.104 1.00 86.81 81 SER A N 1
ATOM 666 C CA . SER A 1 81 ? -6.795 10.000 7.312 1.00 86.81 81 SER A CA 1
ATOM 667 C C . SER A 1 81 ? -6.920 8.693 6.522 1.00 86.81 81 SER A C 1
ATOM 669 O O . SER A 1 81 ? -6.658 8.669 5.318 1.00 86.81 81 SER A O 1
ATOM 671 N N . PHE A 1 82 ? -7.383 7.624 7.174 1.00 88.81 82 PHE A N 1
ATOM 672 C CA . PHE A 1 82 ? -7.615 6.334 6.529 1.00 88.81 82 PHE A CA 1
ATOM 673 C C . PHE A 1 82 ? -8.822 6.365 5.586 1.00 88.81 82 PHE A C 1
ATOM 675 O O . PHE A 1 82 ? -8.776 5.726 4.541 1.00 88.81 82 PHE A O 1
ATOM 682 N N . SER A 1 83 ? -9.854 7.165 5.871 1.00 90.50 83 SER A N 1
ATOM 683 C CA . SER A 1 83 ? -10.972 7.383 4.941 1.00 90.50 83 SER A CA 1
ATOM 684 C C . SER A 1 83 ? -10.512 8.020 3.622 1.00 90.50 83 SER A C 1
ATOM 686 O O . SER A 1 83 ? -10.886 7.560 2.542 1.00 90.50 83 SER A O 1
ATOM 688 N N . THR A 1 84 ? -9.624 9.021 3.674 1.00 90.88 84 THR A N 1
ATOM 689 C CA . THR A 1 84 ? -9.002 9.593 2.466 1.00 90.88 84 THR A CA 1
ATOM 690 C C . THR A 1 84 ? -8.181 8.550 1.709 1.00 90.88 84 THR A C 1
ATOM 692 O O . THR A 1 84 ? -8.302 8.440 0.489 1.00 90.88 84 THR A O 1
ATOM 695 N N . LEU A 1 85 ? -7.388 7.741 2.421 1.00 90.38 85 LEU A N 1
ATOM 696 C CA . LEU A 1 85 ? -6.614 6.657 1.813 1.00 90.38 85 LEU A CA 1
ATOM 697 C C . LEU A 1 85 ? -7.523 5.618 1.142 1.00 90.38 85 LEU A C 1
ATOM 699 O O . LEU A 1 85 ? -7.285 5.240 -0.001 1.00 90.38 85 LEU A O 1
ATOM 703 N N . ARG A 1 86 ? -8.602 5.203 1.812 1.00 93.38 86 ARG A N 1
ATOM 704 C CA . ARG A 1 86 ? -9.612 4.290 1.270 1.00 93.38 86 ARG A CA 1
ATOM 705 C C . ARG A 1 86 ? -10.203 4.826 -0.030 1.00 93.38 86 ARG A C 1
ATOM 707 O O . ARG A 1 86 ? -10.296 4.082 -1.005 1.00 93.38 86 ARG A O 1
ATOM 714 N N . LYS A 1 87 ? -10.562 6.113 -0.073 1.00 92.56 87 LYS A N 1
ATOM 715 C CA . LYS A 1 87 ? -11.072 6.768 -1.290 1.00 92.56 87 LYS A CA 1
ATOM 716 C C . LYS A 1 87 ? -10.045 6.742 -2.421 1.00 92.56 87 LYS A C 1
ATOM 718 O O . LYS A 1 87 ? -10.401 6.382 -3.538 1.00 92.56 87 LYS A O 1
ATOM 723 N N . ALA A 1 88 ? -8.779 7.044 -2.130 1.00 90.94 88 ALA A N 1
ATOM 724 C CA . ALA A 1 88 ? -7.704 6.981 -3.121 1.00 90.94 88 ALA A CA 1
ATOM 725 C C . ALA A 1 88 ? -7.503 5.556 -3.667 1.00 90.94 88 ALA A C 1
ATOM 727 O O . ALA A 1 88 ? -7.420 5.363 -4.879 1.00 90.94 88 ALA A O 1
ATOM 728 N N . ILE A 1 89 ? -7.499 4.545 -2.789 1.00 92.50 89 ILE A N 1
ATOM 729 C CA . ILE A 1 89 ? -7.397 3.135 -3.192 1.00 92.50 89 ILE A CA 1
ATOM 730 C C . ILE A 1 89 ? -8.605 2.730 -4.040 1.00 92.50 89 ILE A C 1
ATOM 732 O O . ILE A 1 89 ? -8.445 2.034 -5.034 1.00 92.50 89 ILE A O 1
ATOM 736 N N . THR A 1 90 ? -9.806 3.181 -3.677 1.00 92.88 90 THR A N 1
ATOM 737 C CA . THR A 1 90 ? -11.035 2.899 -4.435 1.00 92.88 90 THR A CA 1
ATOM 738 C C . THR A 1 90 ? -10.975 3.515 -5.834 1.00 92.88 90 THR A C 1
ATOM 740 O O . THR A 1 90 ? -11.328 2.861 -6.810 1.00 92.88 90 THR A O 1
ATOM 743 N N . HIS A 1 91 ? -10.475 4.747 -5.955 1.00 94.44 91 HIS A N 1
ATOM 744 C CA . HIS A 1 91 ? -10.338 5.425 -7.244 1.00 94.44 91 HIS A CA 1
ATOM 745 C C . HIS A 1 91 ? -9.351 4.706 -8.179 1.00 94.44 91 HIS A C 1
ATOM 747 O O . HIS A 1 91 ? -9.622 4.549 -9.365 1.00 94.44 91 HIS A O 1
ATOM 753 N N . HIS A 1 92 ? -8.246 4.189 -7.634 1.00 91.12 92 HIS A N 1
ATOM 754 C CA . HIS A 1 92 ? -7.218 3.457 -8.384 1.00 91.12 92 HIS A CA 1
ATOM 755 C C . HIS A 1 92 ? -7.308 1.932 -8.217 1.00 91.12 92 HIS A C 1
ATOM 757 O O . HIS A 1 92 ? -6.313 1.220 -8.380 1.00 91.12 92 HIS A O 1
ATOM 763 N N . TYR A 1 93 ? -8.489 1.400 -7.886 1.00 91.62 93 TYR A N 1
ATOM 764 C CA . TYR A 1 93 ? -8.637 0.016 -7.423 1.00 91.62 93 TYR A CA 1
ATOM 765 C C . TYR A 1 93 ? -8.147 -1.007 -8.452 1.00 91.62 93 TYR A C 1
ATOM 767 O O . TYR A 1 93 ? -7.445 -1.960 -8.115 1.00 91.62 93 TYR A O 1
ATOM 775 N N . A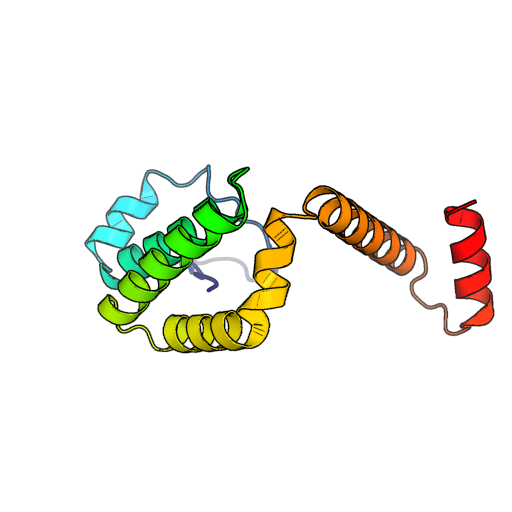RG A 1 94 ? -8.450 -0.781 -9.735 1.00 89.19 94 ARG A N 1
ATOM 776 C CA . ARG A 1 94 ? -8.023 -1.659 -10.832 1.00 89.19 94 ARG A CA 1
ATOM 777 C C . ARG A 1 94 ? -6.500 -1.726 -10.959 1.00 89.19 94 ARG A C 1
ATOM 779 O O . ARG A 1 94 ? -5.962 -2.825 -11.091 1.00 89.19 94 ARG A O 1
ATOM 786 N N . ASP A 1 95 ? -5.828 -0.580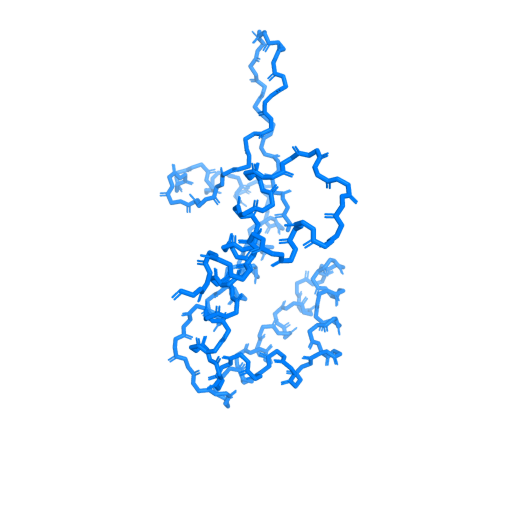 -10.911 1.00 86.88 95 ASP A N 1
ATOM 787 C CA . ASP A 1 95 ? -4.373 -0.479 -11.064 1.00 86.88 95 ASP A CA 1
ATOM 788 C C . ASP A 1 95 ? -3.651 -1.066 -9.859 1.00 86.88 95 ASP A C 1
ATOM 790 O O . ASP A 1 95 ? -2.717 -1.854 -10.007 1.00 86.88 95 ASP A O 1
ATOM 794 N N . ILE A 1 96 ? -4.164 -0.778 -8.664 1.00 89.31 96 ILE A N 1
ATOM 795 C CA . ILE A 1 96 ? -3.685 -1.364 -7.416 1.00 89.31 96 ILE A CA 1
ATOM 796 C C . ILE A 1 96 ? -3.798 -2.884 -7.458 1.00 89.31 96 ILE A C 1
ATOM 798 O O . ILE A 1 96 ? -2.853 -3.584 -7.109 1.00 89.31 96 ILE A O 1
ATOM 802 N N . LEU A 1 97 ? -4.915 -3.427 -7.935 1.00 90.19 97 LEU A N 1
ATOM 803 C CA . LEU A 1 97 ? -5.076 -4.872 -8.021 1.00 90.19 97 LEU A CA 1
ATOM 804 C C . LEU A 1 97 ? -4.186 -5.528 -9.081 1.00 90.19 97 LEU A C 1
ATOM 806 O O . LEU A 1 97 ? -3.909 -6.726 -8.989 1.00 90.19 97 LEU A O 1
ATOM 810 N N . ASN A 1 98 ? -3.722 -4.778 -10.083 1.00 88.38 98 ASN A N 1
ATOM 811 C CA . ASN A 1 98 ? -2.768 -5.297 -11.062 1.00 88.38 98 ASN A CA 1
ATOM 812 C C . ASN A 1 98 ? -1.405 -5.613 -10.425 1.00 88.38 98 ASN A C 1
ATOM 814 O O . ASN A 1 98 ? -0.697 -6.478 -10.947 1.00 88.38 98 ASN A O 1
ATOM 818 N N . TYR A 1 99 ? -1.081 -5.019 -9.268 1.00 85.44 99 TYR A N 1
ATOM 819 C CA . TYR A 1 99 ? 0.080 -5.393 -8.452 1.00 85.44 99 TYR A CA 1
ATOM 820 C C . TYR A 1 99 ? 0.114 -6.899 -8.146 1.00 85.44 99 TYR A C 1
ATOM 822 O O . TYR A 1 99 ? 1.152 -7.539 -8.299 1.00 85.44 99 TYR A O 1
ATOM 830 N N . PHE A 1 100 ? -1.032 -7.489 -7.790 1.00 86.75 100 PHE A N 1
ATOM 831 C CA . PHE A 1 100 ? -1.138 -8.905 -7.408 1.00 86.75 100 PHE A CA 1
ATOM 832 C C . PHE A 1 100 ? -1.039 -9.872 -8.592 1.00 86.75 100 PHE A C 1
ATOM 834 O O . PHE A 1 100 ? -0.861 -11.068 -8.397 1.00 86.75 100 PHE A O 1
ATOM 841 N N . HIS A 1 101 ? -1.139 -9.369 -9.824 1.00 82.88 101 HIS A N 1
ATOM 842 C CA . HIS A 1 101 ? -0.954 -10.172 -11.032 1.00 82.88 101 HIS A CA 1
ATOM 843 C C . HIS A 1 101 ? 0.450 -10.001 -11.631 1.00 82.88 101 HIS A C 1
ATOM 845 O O . HIS A 1 101 ? 1.047 -10.964 -12.098 1.00 82.88 101 HIS A O 1
ATOM 851 N N . LYS A 1 102 ? 1.006 -8.783 -11.592 1.00 74.50 102 LYS A N 1
ATOM 852 C CA . LYS A 1 102 ? 2.283 -8.410 -12.226 1.00 74.50 102 LYS A CA 1
ATOM 853 C C . LYS A 1 102 ? 3.366 -8.033 -11.207 1.00 74.50 102 LYS A C 1
ATOM 855 O O . LYS A 1 102 ? 4.165 -7.128 -11.448 1.00 74.50 102 LYS A O 1
ATOM 860 N N . ARG A 1 103 ? 3.423 -8.731 -10.070 1.00 71.19 103 ARG A N 1
ATOM 861 C CA . ARG A 1 103 ? 4.325 -8.393 -8.953 1.00 71.19 103 ARG A CA 1
ATOM 862 C C . ARG A 1 103 ? 5.803 -8.350 -9.357 1.00 71.19 103 ARG A C 1
ATOM 864 O O . ARG A 1 103 ? 6.512 -7.421 -8.980 1.00 71.19 103 ARG A O 1
ATOM 871 N N . ASN A 1 104 ? 6.239 -9.295 -10.191 1.00 62.81 104 ASN A N 1
ATOM 872 C CA . ASN A 1 104 ? 7.616 -9.356 -10.697 1.00 62.81 104 ASN A CA 1
ATOM 873 C C . ASN A 1 104 ? 7.968 -8.155 -11.593 1.00 62.81 104 ASN A C 1
ATOM 875 O O . ASN A 1 104 ? 9.083 -7.647 -11.536 1.00 62.81 104 ASN A O 1
ATOM 879 N N . ILE A 1 105 ? 7.005 -7.655 -12.376 1.00 64.50 105 ILE A N 1
ATOM 880 C CA . ILE A 1 105 ? 7.197 -6.486 -13.248 1.00 64.50 105 ILE A CA 1
ATOM 881 C C . ILE A 1 105 ? 7.291 -5.212 -12.405 1.00 64.50 105 ILE A C 1
ATOM 883 O O . ILE A 1 105 ? 8.123 -4.354 -12.683 1.00 64.50 105 ILE A O 1
ATOM 887 N N . ASN A 1 106 ? 6.494 -5.102 -11.337 1.00 72.00 106 ASN A N 1
ATOM 888 C CA . ASN A 1 106 ? 6.607 -3.978 -10.411 1.00 72.00 106 ASN A CA 1
ATOM 889 C C . ASN A 1 106 ? 7.947 -3.988 -9.658 1.00 72.00 106 ASN A C 1
ATOM 891 O O . ASN A 1 106 ? 8.578 -2.945 -9.542 1.00 72.00 106 ASN A O 1
ATOM 895 N N . ALA A 1 107 ? 8.437 -5.155 -9.227 1.00 67.44 107 ALA A N 1
ATOM 896 C CA . ALA A 1 107 ? 9.774 -5.278 -8.637 1.00 67.44 107 ALA A CA 1
ATOM 897 C C . ALA A 1 107 ? 10.885 -4.870 -9.630 1.00 67.44 107 ALA A C 1
ATOM 899 O O . ALA A 1 107 ? 11.834 -4.170 -9.266 1.00 67.44 107 ALA A O 1
ATOM 900 N N . ALA A 1 108 ? 10.744 -5.232 -10.909 1.00 66.31 108 ALA A N 1
ATOM 901 C CA . ALA A 1 108 ? 11.640 -4.766 -11.964 1.00 66.31 108 ALA A CA 1
ATOM 902 C C . ALA A 1 108 ? 11.559 -3.235 -12.147 1.00 66.31 108 ALA A C 1
ATOM 904 O O . ALA A 1 108 ? 12.594 -2.573 -12.201 1.00 66.31 108 ALA A O 1
ATOM 905 N N . ALA A 1 109 ? 10.360 -2.645 -12.143 1.00 74.81 109 ALA A N 1
ATOM 906 C CA . ALA A 1 109 ? 10.167 -1.195 -12.228 1.00 74.81 109 ALA A CA 1
ATOM 907 C C . ALA A 1 109 ? 10.727 -0.442 -11.004 1.00 74.81 109 ALA A C 1
ATOM 909 O O . ALA A 1 109 ? 11.373 0.592 -11.155 1.00 74.81 109 ALA A O 1
ATOM 910 N N . GLU A 1 110 ? 10.544 -0.964 -9.791 1.00 73.44 110 GLU A N 1
ATOM 911 C CA . GLU A 1 110 ? 11.114 -0.408 -8.559 1.00 73.44 110 GLU A CA 1
ATOM 912 C C . GLU A 1 110 ? 12.646 -0.478 -8.555 1.00 73.44 110 GLU A C 1
ATOM 914 O O . GLU A 1 110 ? 13.304 0.515 -8.239 1.00 73.44 110 GLU A O 1
ATOM 919 N N . SER A 1 111 ? 13.233 -1.608 -8.966 1.00 75.69 111 SER A N 1
ATOM 920 C CA . SER A 1 111 ? 14.693 -1.739 -9.081 1.00 75.69 111 SER A CA 1
ATOM 921 C C . SER A 1 111 ? 15.270 -0.827 -10.168 1.00 75.69 111 SER A C 1
ATOM 923 O O . SER A 1 111 ? 16.334 -0.234 -9.982 1.00 75.69 111 SER A O 1
ATOM 925 N N . PHE A 1 112 ? 14.537 -0.620 -11.263 1.00 70.81 112 PHE A N 1
ATOM 926 C CA . PHE A 1 112 ? 14.880 0.361 -12.285 1.00 70.81 112 PHE A CA 1
ATOM 927 C C . PHE A 1 112 ? 14.809 1.800 -11.747 1.00 70.81 112 PHE A C 1
ATOM 929 O O . PHE A 1 112 ? 15.763 2.565 -11.900 1.00 70.81 112 PHE A O 1
ATOM 936 N N . ASN A 1 113 ? 13.745 2.151 -11.018 1.00 79.38 113 ASN A N 1
ATOM 937 C CA . ASN A 1 113 ? 13.605 3.451 -10.354 1.00 79.38 113 ASN A CA 1
ATOM 938 C C . ASN A 1 113 ? 14.732 3.701 -9.339 1.00 79.38 113 ASN A C 1
ATOM 940 O O . ASN A 1 113 ? 15.257 4.815 -9.252 1.00 79.38 113 ASN A O 1
ATOM 944 N N . ALA A 1 114 ? 15.154 2.667 -8.607 1.00 82.69 114 ALA A N 1
ATOM 945 C CA . ALA A 1 114 ? 16.289 2.731 -7.693 1.00 82.69 114 ALA A CA 1
ATOM 946 C C . ALA A 1 114 ? 17.616 2.955 -8.437 1.00 82.69 114 ALA A C 1
ATOM 948 O O . ALA A 1 114 ? 18.389 3.833 -8.043 1.00 82.69 114 ALA A O 1
ATOM 949 N N . LYS A 1 115 ? 17.856 2.242 -9.550 1.00 80.00 115 LYS A N 1
ATOM 950 C CA . LYS A 1 115 ? 19.031 2.451 -10.414 1.00 80.00 115 LYS A CA 1
ATOM 951 C C . LYS A 1 115 ? 19.072 3.872 -10.981 1.00 80.00 115 LYS A C 1
ATOM 953 O O . LYS A 1 115 ? 20.106 4.525 -10.872 1.00 80.00 115 LYS A O 1
ATOM 958 N N . ILE A 1 116 ? 17.952 4.399 -11.489 1.00 79.38 116 ILE A N 1
ATOM 959 C CA . ILE A 1 116 ? 17.856 5.791 -11.967 1.00 79.38 116 ILE A CA 1
ATOM 960 C C . ILE A 1 116 ? 18.146 6.784 -10.839 1.00 79.38 116 ILE A C 1
ATOM 962 O O . ILE A 1 116 ? 18.859 7.766 -11.045 1.00 79.38 116 ILE A O 1
ATOM 966 N N . LYS A 1 117 ? 17.606 6.558 -9.637 1.00 82.38 117 LYS A N 1
ATOM 967 C CA . LYS A 1 117 ? 17.844 7.438 -8.486 1.00 82.38 117 LYS A CA 1
ATOM 968 C C . LYS A 1 117 ? 19.320 7.442 -8.080 1.00 82.38 117 LYS A C 1
ATOM 970 O O . LYS A 1 117 ? 19.864 8.512 -7.816 1.00 82.38 117 LYS A O 1
ATOM 975 N N . ASN A 1 118 ? 19.968 6.277 -8.076 1.00 83.25 118 ASN A N 1
ATOM 976 C CA . ASN A 1 118 ? 21.398 6.151 -7.803 1.00 83.25 118 ASN A CA 1
ATOM 977 C C . ASN A 1 118 ? 22.244 6.847 -8.883 1.00 83.25 118 ASN A C 1
ATOM 979 O O . ASN A 1 118 ? 23.130 7.634 -8.568 1.00 83.25 118 ASN A O 1
ATOM 983 N N . PHE A 1 119 ? 21.899 6.649 -10.154 1.00 77.06 119 PHE A N 1
ATOM 984 C CA . PHE A 1 119 ? 22.546 7.310 -11.287 1.00 77.06 119 PHE A CA 1
ATOM 985 C C . PHE A 1 119 ? 22.428 8.842 -11.216 1.00 77.06 119 PHE A C 1
ATOM 987 O O . PHE A 1 119 ? 23.419 9.559 -11.335 1.00 77.06 119 PHE A O 1
ATOM 994 N N . ARG A 1 120 ? 21.236 9.371 -10.907 1.00 78.00 120 ARG A N 1
ATOM 995 C CA . ARG A 1 120 ? 21.030 10.809 -10.649 1.00 78.00 120 ARG A CA 1
ATOM 996 C C . ARG A 1 120 ? 21.876 11.320 -9.481 1.00 78.00 120 ARG A C 1
ATOM 998 O O . ARG A 1 120 ? 22.351 12.449 -9.525 1.00 78.00 120 ARG A O 1
ATOM 1005 N N . MET A 1 121 ? 22.075 10.504 -8.444 1.00 80.56 121 MET A N 1
ATOM 1006 C CA . MET A 1 121 ? 22.917 10.858 -7.300 1.00 80.56 121 MET A CA 1
ATOM 1007 C C . MET A 1 121 ? 24.399 10.975 -7.673 1.00 80.56 121 MET A C 1
ATOM 1009 O O . MET A 1 121 ? 25.084 11.826 -7.111 1.00 80.56 121 MET A O 1
ATOM 1013 N N . GLN A 1 122 ? 24.872 10.158 -8.615 1.00 77.12 122 GLN A N 1
ATOM 1014 C CA . GLN A 1 122 ? 26.241 10.204 -9.136 1.00 77.12 122 GLN A CA 1
ATOM 1015 C C . GLN A 1 122 ? 26.472 11.383 -10.097 1.00 77.12 122 GLN A C 1
ATOM 1017 O O . GLN A 1 122 ? 27.603 11.822 -10.268 1.00 77.12 122 GLN A O 1
ATOM 1022 N N . LEU A 1 123 ? 25.409 11.922 -10.706 1.00 72.94 123 LEU A N 1
ATOM 1023 C CA . LEU A 1 123 ? 25.467 13.001 -11.701 1.00 72.94 123 LEU A CA 1
ATOM 1024 C C . LEU A 1 123 ? 24.926 14.346 -11.187 1.00 72.94 123 LEU A C 1
ATOM 1026 O O . LEU A 1 123 ? 24.309 15.108 -11.937 1.00 72.94 123 LEU A O 1
ATOM 1030 N N . ARG A 1 124 ? 25.132 14.661 -9.903 1.00 70.81 124 ARG A N 1
ATOM 1031 C CA . ARG A 1 124 ? 24.713 15.956 -9.337 1.00 70.81 124 ARG A CA 1
ATOM 1032 C C . ARG A 1 124 ? 25.395 17.108 -10.094 1.00 70.81 124 ARG A C 1
ATOM 1034 O O . ARG A 1 124 ? 26.611 17.118 -10.227 1.00 70.81 124 ARG A O 1
ATOM 1041 N N . GLY A 1 125 ? 24.609 18.079 -10.571 1.00 68.81 125 GLY A N 1
ATOM 1042 C CA . GLY A 1 125 ? 25.106 19.291 -11.246 1.00 68.81 125 GLY A CA 1
ATOM 1043 C C . GLY A 1 125 ? 25.105 19.255 -12.780 1.00 68.81 125 GLY A C 1
ATOM 1044 O O . GLY A 1 125 ? 25.386 20.276 -13.405 1.00 68.81 125 GLY A O 1
ATOM 1045 N N . VAL A 1 126 ? 24.739 18.132 -13.406 1.00 66.38 126 VAL A N 1
ATOM 1046 C CA . VAL A 1 126 ? 24.615 18.042 -14.870 1.00 66.38 126 VAL A CA 1
ATOM 1047 C C . VAL A 1 126 ? 23.323 18.730 -15.330 1.00 66.38 126 VAL A C 1
ATOM 1049 O O . VAL A 1 126 ? 22.227 18.251 -15.049 1.00 66.38 126 VAL A O 1
ATOM 1052 N N . LYS A 1 127 ? 23.450 19.857 -16.045 1.00 66.12 127 LYS A N 1
ATOM 1053 C CA . LYS A 1 127 ? 22.318 20.591 -16.652 1.00 66.12 127 LYS A CA 1
ATOM 1054 C C . LYS A 1 127 ? 21.990 20.135 -18.081 1.00 66.12 127 LYS A C 1
ATOM 1056 O O . LYS A 1 127 ? 20.900 20.416 -18.571 1.00 66.12 127 LYS A O 1
ATOM 1061 N N . ASP A 1 128 ? 22.914 19.429 -18.732 1.00 78.94 128 ASP A N 1
ATOM 1062 C CA . ASP A 1 128 ? 22.768 18.977 -20.116 1.00 78.94 128 ASP A CA 1
ATOM 1063 C C . ASP A 1 128 ? 22.030 17.627 -20.204 1.00 78.94 128 ASP A C 1
ATOM 1065 O O . ASP A 1 128 ? 22.513 16.586 -19.742 1.00 78.94 128 ASP A O 1
ATOM 1069 N N . LYS A 1 129 ? 20.841 17.651 -20.819 1.00 77.94 129 LYS A N 1
ATOM 1070 C CA . LYS A 1 129 ? 19.980 16.475 -21.014 1.00 77.94 129 LYS A CA 1
ATOM 1071 C C . LYS A 1 129 ? 20.610 15.445 -21.954 1.00 77.94 129 LYS A C 1
ATOM 1073 O O . LYS A 1 129 ? 20.468 14.249 -21.705 1.00 77.94 129 LYS A O 1
ATOM 1078 N N . SER A 1 130 ? 21.320 15.885 -22.992 1.00 79.38 130 SER A N 1
ATOM 1079 C CA . SER A 1 130 ? 21.951 14.997 -23.977 1.00 79.38 130 SER A CA 1
ATOM 1080 C C . SER A 1 130 ? 23.082 14.197 -23.334 1.00 79.38 130 SER A C 1
ATOM 1082 O O . SER A 1 130 ? 23.182 12.983 -23.516 1.00 79.38 130 SER A O 1
ATOM 1084 N N . PHE A 1 131 ? 23.873 14.850 -22.479 1.00 76.50 131 PHE A N 1
ATOM 1085 C CA . PHE A 1 131 ? 24.928 14.202 -21.702 1.00 76.50 131 PHE A CA 1
ATOM 1086 C C . PHE A 1 131 ? 24.382 13.198 -20.675 1.00 76.50 131 PHE A C 1
ATOM 1088 O O . PHE A 1 131 ? 24.950 12.118 -20.489 1.00 76.50 131 PHE A O 1
ATOM 1095 N N . PHE A 1 132 ? 23.257 13.523 -20.026 1.00 76.31 132 PHE A N 1
ATOM 1096 C CA . PHE A 1 132 ? 22.574 12.604 -19.114 1.00 76.31 132 PHE A CA 1
ATOM 1097 C C . PHE A 1 132 ? 22.091 11.343 -19.840 1.00 76.31 132 PHE A C 1
ATOM 1099 O O . PHE A 1 132 ? 22.351 10.239 -19.363 1.00 76.31 132 PHE A O 1
ATOM 1106 N N . LEU A 1 133 ? 21.442 11.493 -21.002 1.00 81.12 133 LEU A N 1
ATOM 1107 C CA . LEU A 1 133 ? 20.965 10.368 -21.812 1.00 81.12 133 LEU A CA 1
ATOM 1108 C C . LEU A 1 133 ? 22.115 9.487 -22.314 1.00 81.12 133 LEU A C 1
ATOM 1110 O O . LEU A 1 133 ? 22.031 8.270 -22.182 1.00 81.12 133 LEU A O 1
ATOM 1114 N N . LEU A 1 134 ? 23.217 10.081 -22.782 1.00 81.19 134 LEU A N 1
ATOM 1115 C CA . LEU A 1 134 ? 24.412 9.348 -23.219 1.00 81.19 134 LEU A CA 1
ATOM 1116 C C . LEU A 1 134 ? 25.042 8.509 -22.092 1.00 81.19 134 LEU A C 1
ATOM 1118 O O . LEU A 1 134 ? 25.501 7.388 -22.314 1.00 81.19 134 LEU A O 1
ATOM 1122 N N . ARG A 1 135 ? 25.102 9.048 -20.868 1.00 74.94 135 ARG A N 1
ATOM 1123 C CA . ARG A 1 135 ? 25.608 8.301 -19.705 1.00 74.94 135 ARG A CA 1
ATOM 1124 C C . ARG A 1 135 ? 24.617 7.243 -19.229 1.00 74.94 135 ARG A C 1
ATOM 1126 O O . ARG A 1 135 ? 25.049 6.197 -18.756 1.00 74.94 135 ARG A O 1
ATOM 1133 N N . LEU A 1 136 ? 23.318 7.509 -19.361 1.00 78.44 136 LEU A N 1
ATOM 1134 C CA . LEU A 1 136 ? 22.267 6.567 -19.001 1.00 78.44 136 LEU A CA 1
ATOM 1135 C C . LEU A 1 136 ? 22.359 5.335 -19.909 1.00 78.44 136 LEU A C 1
ATOM 1137 O O . LEU A 1 136 ? 22.445 4.223 -19.407 1.00 78.44 136 LEU A O 1
ATOM 1141 N N . THR A 1 137 ? 22.452 5.523 -21.228 1.00 79.06 137 THR A N 1
ATOM 1142 C CA . THR A 1 137 ? 22.577 4.413 -22.188 1.00 79.06 137 THR A CA 1
ATOM 1143 C C . THR A 1 137 ? 23.831 3.571 -21.957 1.00 79.06 137 THR A C 1
ATOM 1145 O O . THR A 1 137 ? 23.747 2.354 -22.022 1.00 79.06 137 THR A O 1
ATOM 1148 N N . LYS A 1 138 ? 24.973 4.180 -21.606 1.00 73.56 138 LYS A N 1
ATOM 1149 C CA . LYS A 1 138 ? 26.214 3.444 -21.283 1.00 73.56 138 LYS A CA 1
ATOM 1150 C C . LYS A 1 138 ? 26.154 2.633 -19.985 1.00 73.56 138 LYS A C 1
ATOM 1152 O O . LYS A 1 138 ? 26.967 1.742 -19.802 1.00 73.56 138 LYS A O 1
ATOM 1157 N N . PHE A 1 139 ? 25.254 2.973 -19.066 1.00 68.00 139 PHE A N 1
ATOM 1158 C CA . PHE A 1 139 ? 25.108 2.282 -17.781 1.00 68.00 139 PHE A CA 1
ATOM 1159 C C . PHE A 1 139 ? 24.157 1.074 -17.860 1.00 68.00 139 PHE A C 1
ATOM 1161 O O . PHE A 1 139 ? 24.163 0.223 -16.972 1.00 68.00 139 PHE A O 1
ATOM 1168 N N . PHE A 1 140 ? 23.311 1.028 -18.894 1.00 65.00 140 PHE A N 1
ATOM 1169 C CA . PHE A 1 140 ? 22.318 -0.028 -19.119 1.00 65.00 140 PHE A CA 1
ATOM 1170 C C . PHE A 1 140 ? 22.613 -0.911 -20.350 1.00 65.00 140 PHE A C 1
ATOM 1172 O O . PHE A 1 140 ? 21.835 -1.833 -20.592 1.00 65.00 140 PHE A O 1
ATOM 1179 N N . ALA A 1 141 ? 23.682 -0.623 -21.105 1.00 55.44 141 ALA A N 1
ATOM 1180 C CA . ALA A 1 141 ? 24.259 -1.499 -22.131 1.00 55.44 141 ALA A CA 1
ATOM 1181 C C . ALA A 1 141 ? 25.235 -2.493 -21.489 1.00 55.44 141 ALA A C 1
ATOM 1183 O O . ALA A 1 141 ? 25.246 -3.659 -21.933 1.00 55.44 141 ALA A O 1
#

Organism: NCBI:txid2258962

InterPro domains:
  IPR002560 Transposase IS204/IS1001/IS1096/IS1165, DDE domain [PF01610] (32-135)

Sequence (141 aa):
MVVLCYNNSPTSFSHRLFYKSTISSYSFDCNILFTQYSDLEKAYHLTDGLKKIYYQNIIKSVAMTRLAHWFKDVEQAGFKSFSTLRKAITHHYRDILNYFHKRNINAAAESFNAKIKNFRMQLRGVKDKSFFLLRLTKFFA

pLDDT: mean 73.92, std 20.65, range [29.14, 96.88]

Foldseek 3Di:
DDDDPDDDDDDDDDDDPDPDDPPPPDPPPVVVVCVVPVLVVLVVCLVVLVVVLLVDLDALVVSVVSLVVSVVSLVVSVDPVVVVVNVVCVVCVVVVSVCNVPVVVVVVVVVVVVVVVVLCVVVPPDPDPVVSVVVVVVVVD

Radius of gyration: 20.68 Å; chains: 1; bounding box: 42×35×52 Å